Protein AF-A0A820EMA1-F1 (afdb_monomer_lite)

Foldseek 3Di:
DDDDDDDPDPPPDPCPVVVVLVVQLVVQLVVCVVLPDDNVVSNVVSVLCSVVVHGPVCLCVDDLVNCVVSPNPDPVSSVSSNVSNVVVVDDPPDPPPPPDPDPDDDD

pLDDT: mean 73.72, std 19.57, range [39.91, 93.69]

Secondary structure (DSSP, 8-state):
--PPPPPP------TTTHHHHHHHHHHHHHHHHHTT--HHHHHHHHHHHHHTT--GGGGGG--HHHHHHTT---HHHHHHHHHHHHHTT------------------

Radius of gyration: 24.58 Å; chains: 1; bounding box: 99×43×46 Å

Sequence (107 aa):
MNTPLPPPYNEFNNASAQNNTNSKWQAWYNKFLEINFNNNEAHQYATIFTNNEIELNMINQLNEGTLKLMGIDKAGHRIRILGLQNKNLQPTATSMVQAQPTTVNVS

Structure (mmCIF, N/CA/C/O backbone):
data_AF-A0A820EMA1-F1
#
_entry.id   AF-A0A820EMA1-F1
#
loop_
_atom_site.group_PDB
_atom_site.id
_atom_site.type_symbol
_atom_site.label_atom_id
_atom_site.label_alt_id
_atom_site.label_comp_id
_atom_site.label_asym_id
_atom_site.label_entity_id
_atom_site.label_seq_id
_atom_site.pdbx_PDB_ins_code
_atom_site.Cartn_x
_atom_site.Cartn_y
_atom_site.Cartn_z
_atom_site.occupancy
_atom_site.B_iso_or_equiv
_atom_site.auth_seq_id
_atom_site.auth_comp_id
_atom_site.auth_asym_id
_atom_site.auth_atom_id
_atom_site.pdbx_PDB_model_num
ATOM 1 N N . MET A 1 1 ? -53.658 26.094 -7.556 1.00 44.81 1 MET A N 1
ATOM 2 C CA . MET A 1 1 ? -52.806 25.734 -6.403 1.00 44.81 1 MET A CA 1
ATOM 3 C C . MET A 1 1 ? -51.380 25.612 -6.926 1.00 44.81 1 MET A C 1
ATOM 5 O O . MET A 1 1 ? -51.116 24.680 -7.667 1.00 44.81 1 MET A O 1
ATOM 9 N N . ASN A 1 2 ? -50.523 26.604 -6.664 1.00 43.75 2 ASN A N 1
ATOM 10 C CA . ASN A 1 2 ? -49.120 26.631 -7.098 1.00 43.75 2 ASN A CA 1
ATOM 11 C C . ASN A 1 2 ? -48.249 26.131 -5.943 1.00 43.75 2 ASN A C 1
ATOM 13 O O . ASN A 1 2 ? -48.086 26.849 -4.960 1.00 43.75 2 ASN A O 1
ATOM 17 N N . THR A 1 3 ? -47.705 24.921 -6.040 1.00 57.72 3 THR A N 1
ATOM 18 C CA . THR A 1 3 ? -46.610 24.501 -5.157 1.00 57.72 3 THR A CA 1
ATOM 19 C C . THR A 1 3 ? -45.293 24.975 -5.769 1.00 57.72 3 THR A C 1
ATOM 21 O O . THR A 1 3 ? -45.058 24.682 -6.944 1.00 57.72 3 THR A O 1
ATOM 24 N N . PRO A 1 4 ? -44.439 25.709 -5.037 1.00 55.16 4 PRO A N 1
ATOM 25 C CA . PRO A 1 4 ? -43.131 26.089 -5.552 1.00 55.16 4 PRO A CA 1
ATOM 26 C C . PRO A 1 4 ? -42.286 24.834 -5.812 1.00 55.16 4 PRO A C 1
ATOM 28 O O . PRO A 1 4 ? -42.265 23.908 -4.999 1.00 55.16 4 PRO A O 1
ATOM 31 N N . LEU A 1 5 ? -41.616 24.808 -6.966 1.00 58.59 5 LEU A N 1
ATOM 32 C CA . LEU A 1 5 ? -40.599 23.811 -7.302 1.00 58.59 5 LEU A CA 1
ATOM 33 C C . LEU A 1 5 ? -39.495 23.819 -6.229 1.00 58.59 5 LEU A C 1
ATOM 35 O O . LEU A 1 5 ? -39.103 24.905 -5.788 1.00 58.59 5 LEU A O 1
ATOM 39 N N . PRO A 1 6 ? -38.972 22.651 -5.812 1.00 59.66 6 PRO A N 1
ATOM 40 C CA . PRO A 1 6 ? -37.807 22.619 -4.942 1.00 59.66 6 PRO A CA 1
ATOM 41 C C . PRO A 1 6 ? -36.618 23.297 -5.647 1.00 59.66 6 PRO A C 1
ATOM 43 O O . PRO A 1 6 ? -36.489 23.183 -6.871 1.00 59.66 6 PRO A O 1
ATOM 46 N N . PRO A 1 7 ? -35.753 24.014 -4.906 1.00 55.56 7 PRO A N 1
ATOM 47 C CA . PRO A 1 7 ? -34.543 24.590 -5.478 1.00 55.56 7 PRO A CA 1
ATOM 48 C C . PRO A 1 7 ? -33.660 23.483 -6.084 1.00 55.56 7 PRO A C 1
ATOM 50 O O . PRO A 1 7 ? -33.711 22.342 -5.611 1.00 55.56 7 PRO A O 1
ATOM 53 N N . PRO A 1 8 ? -32.841 23.789 -7.111 1.00 55.91 8 PRO A N 1
ATOM 54 C CA . PRO A 1 8 ? -31.842 22.846 -7.595 1.00 55.91 8 PRO A CA 1
ATOM 55 C C . PRO A 1 8 ? -30.961 22.427 -6.415 1.00 55.91 8 PRO A C 1
ATOM 57 O O . PRO A 1 8 ? -30.514 23.268 -5.634 1.00 55.91 8 PRO A O 1
ATOM 60 N N . TYR A 1 9 ? -30.774 21.119 -6.249 1.00 45.03 9 TYR A N 1
ATOM 61 C CA . TYR A 1 9 ? -29.898 20.554 -5.230 1.00 45.03 9 TYR A CA 1
ATOM 62 C C . TYR A 1 9 ? -28.499 21.163 -5.392 1.00 45.03 9 TYR A C 1
ATOM 64 O O . TYR A 1 9 ? -27.768 20.825 -6.319 1.00 45.03 9 TYR A O 1
ATOM 72 N N . ASN A 1 10 ? -28.119 22.070 -4.494 1.00 50.62 10 ASN A N 1
ATOM 73 C CA . ASN A 1 10 ? -26.728 22.470 -4.346 1.00 50.62 10 ASN A CA 1
ATOM 74 C C . ASN A 1 10 ? -25.964 21.267 -3.771 1.00 50.62 10 ASN A C 1
ATOM 76 O O . ASN A 1 10 ? -26.095 20.962 -2.586 1.00 50.62 10 ASN A O 1
ATOM 80 N N . GLU A 1 11 ? -25.144 20.608 -4.592 1.00 50.47 11 GLU A N 1
ATOM 81 C CA . GLU A 1 11 ? -24.219 19.513 -4.231 1.00 50.47 11 GLU A CA 1
ATOM 82 C C . GLU A 1 11 ? -23.047 19.959 -3.325 1.00 50.47 11 GLU A C 1
ATOM 84 O O . GLU A 1 11 ? -21.934 19.448 -3.402 1.00 50.47 11 GLU A O 1
ATOM 89 N N . PHE A 1 12 ? -23.276 20.905 -2.418 1.00 47.16 12 PHE A N 1
ATOM 90 C CA . PHE A 1 12 ? -22.275 21.385 -1.469 1.00 47.16 12 PHE A CA 1
ATOM 91 C C . PHE A 1 12 ? -22.739 21.141 -0.039 1.00 47.16 12 PHE A C 1
ATOM 93 O O . PHE A 1 12 ? -22.977 22.093 0.695 1.00 47.16 12 PHE A O 1
ATOM 100 N N . ASN A 1 13 ? 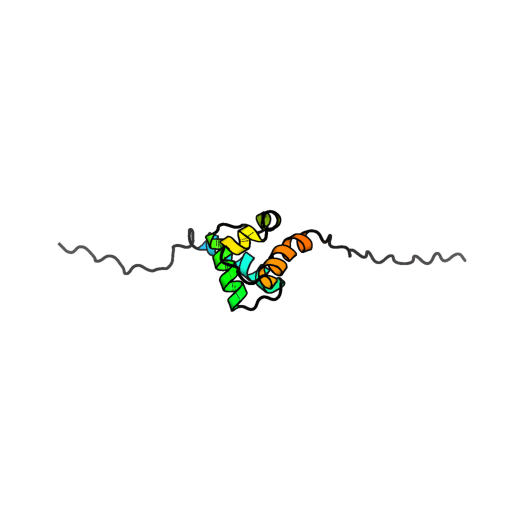-22.921 19.876 0.346 1.00 41.69 13 ASN A N 1
ATOM 101 C CA . ASN A 1 13 ? -22.698 19.413 1.722 1.00 41.69 13 ASN A CA 1
ATOM 102 C C . ASN A 1 13 ? -23.057 17.932 1.873 1.00 41.69 13 ASN A C 1
ATOM 104 O O . ASN A 1 13 ? -24.138 17.574 2.331 1.00 41.69 13 ASN A O 1
ATOM 108 N N . ASN A 1 14 ? -22.101 17.057 1.569 1.00 41.22 14 ASN A N 1
ATOM 109 C CA . ASN A 1 14 ? -22.024 15.763 2.245 1.00 41.22 14 ASN A CA 1
ATOM 110 C C . ASN A 1 14 ? -20.592 15.510 2.741 1.00 41.22 14 ASN A C 1
ATOM 112 O O . ASN A 1 14 ? -19.938 14.515 2.439 1.00 41.22 14 ASN A O 1
ATOM 116 N N . ALA A 1 15 ? -20.077 16.483 3.497 1.00 42.59 15 ALA A N 1
ATOM 117 C CA . ALA A 1 15 ? -18.716 16.499 4.020 1.00 42.59 15 ALA A CA 1
ATOM 118 C C . ALA A 1 15 ? -18.509 15.616 5.268 1.00 42.59 15 ALA A C 1
ATOM 120 O O . ALA A 1 15 ? -17.450 15.697 5.880 1.00 42.59 15 ALA A O 1
ATOM 121 N N . SER A 1 16 ? -19.465 14.779 5.679 1.00 41.62 16 SER A N 1
ATOM 122 C CA . SER A 1 16 ? -19.340 13.969 6.906 1.00 41.62 16 SER A CA 1
ATOM 123 C C . SER A 1 16 ? -19.164 12.466 6.663 1.00 41.62 16 SER A C 1
ATOM 125 O O . SER A 1 16 ? -18.617 11.790 7.529 1.00 41.62 16 SER A O 1
ATOM 127 N N . ALA A 1 17 ? -19.502 11.948 5.476 1.00 40.84 17 ALA A N 1
ATOM 128 C CA . ALA A 1 17 ? -19.160 10.578 5.062 1.00 40.84 17 ALA A CA 1
ATOM 129 C C . ALA A 1 17 ? -17.969 10.525 4.085 1.00 40.84 17 ALA A C 1
ATOM 131 O O . ALA A 1 17 ? -17.219 9.553 4.077 1.00 40.84 17 ALA A O 1
ATOM 132 N N . GLN A 1 18 ? -17.736 11.593 3.310 1.00 39.94 18 GLN A N 1
ATOM 133 C CA . GLN A 1 18 ? -16.615 11.675 2.363 1.00 39.94 18 GLN A CA 1
ATOM 134 C C . GLN A 1 18 ? -15.296 12.166 2.983 1.00 39.94 18 GLN A C 1
ATOM 136 O O . GLN A 1 18 ? -14.264 12.087 2.328 1.00 39.94 18 GLN A O 1
ATOM 141 N N . ASN A 1 19 ? -15.282 12.649 4.231 1.00 41.78 19 ASN A N 1
ATOM 142 C CA . ASN A 1 19 ? -14.049 13.143 4.869 1.00 41.78 19 ASN A CA 1
ATOM 143 C C . ASN A 1 19 ? -13.201 12.046 5.536 1.00 41.78 19 ASN A C 1
ATOM 145 O O . ASN A 1 19 ? -12.007 12.240 5.748 1.00 41.78 19 ASN A O 1
ATOM 149 N N . ASN A 1 20 ? -13.790 10.891 5.860 1.00 48.06 20 ASN A N 1
ATOM 150 C CA . ASN A 1 20 ? -13.085 9.829 6.590 1.00 48.06 20 ASN A CA 1
ATOM 151 C C . ASN A 1 20 ? -12.342 8.858 5.657 1.00 48.06 20 ASN A C 1
ATOM 153 O O . ASN A 1 20 ? -11.266 8.366 5.980 1.00 48.06 20 ASN A O 1
ATOM 157 N N . THR A 1 21 ? -12.883 8.616 4.463 1.00 52.38 21 THR A N 1
ATOM 158 C CA . THR A 1 21 ? -12.203 7.858 3.404 1.00 52.38 21 THR A CA 1
ATOM 159 C C . THR A 1 21 ? -11.103 8.678 2.741 1.00 52.38 21 THR A C 1
ATOM 161 O O . THR A 1 21 ? -10.046 8.131 2.444 1.00 52.38 21 THR A O 1
ATOM 164 N N . ASN A 1 22 ? -11.301 9.991 2.575 1.00 62.56 22 ASN A N 1
ATOM 165 C CA . ASN A 1 22 ? -10.307 10.868 1.950 1.00 62.56 22 ASN A CA 1
ATOM 166 C C . ASN A 1 22 ? -9.037 10.994 2.811 1.00 62.56 22 ASN A C 1
ATOM 168 O O . ASN A 1 22 ? -7.925 10.885 2.303 1.00 62.56 22 ASN A O 1
ATOM 172 N N . SER A 1 23 ? -9.188 11.106 4.136 1.00 78.62 23 SER A N 1
ATOM 173 C CA . SER A 1 23 ? -8.051 11.196 5.061 1.00 78.62 23 SER A CA 1
ATOM 174 C C . SER A 1 23 ? -7.239 9.895 5.150 1.00 78.62 23 SER A C 1
ATOM 176 O O . SER A 1 23 ? -6.008 9.944 5.083 1.00 78.62 23 SER A O 1
ATOM 178 N N . LYS A 1 24 ? -7.893 8.723 5.231 1.00 83.06 24 LYS A N 1
ATOM 179 C CA . LYS A 1 24 ? -7.210 7.412 5.241 1.00 83.06 24 LYS A CA 1
ATOM 180 C C . LYS A 1 24 ? -6.522 7.113 3.910 1.00 83.06 24 LYS A C 1
ATOM 182 O O . LYS A 1 24 ? -5.360 6.701 3.898 1.00 83.06 24 LYS A O 1
ATOM 187 N N . TRP A 1 25 ? -7.215 7.370 2.803 1.00 90.81 25 TRP A N 1
ATOM 188 C CA . TRP A 1 25 ? -6.664 7.192 1.464 1.00 90.81 25 TRP A CA 1
ATOM 189 C C . TRP A 1 25 ? -5.422 8.057 1.257 1.00 90.81 25 TRP A C 1
ATOM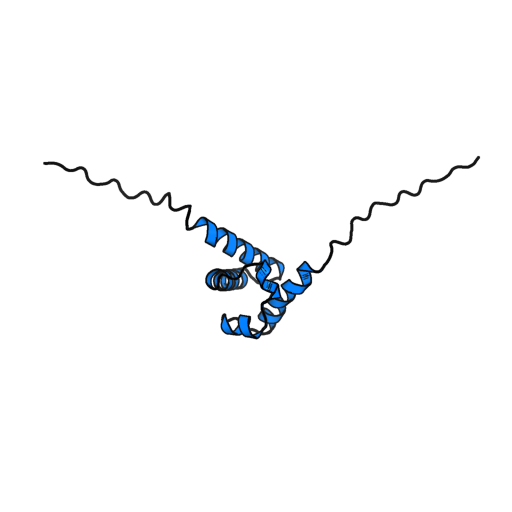 191 O O . TRP A 1 25 ? -4.380 7.556 0.836 1.00 90.81 25 TRP A O 1
ATOM 201 N N . GLN A 1 26 ? -5.490 9.335 1.633 1.00 90.56 26 GLN A N 1
ATOM 202 C CA . GLN A 1 26 ? -4.378 10.262 1.455 1.00 90.56 26 GLN A CA 1
ATOM 203 C C . GLN A 1 26 ? -3.174 9.913 2.342 1.00 90.56 26 GLN A C 1
ATOM 205 O O . GLN A 1 26 ? -2.029 10.055 1.909 1.00 90.56 26 GLN A O 1
ATOM 210 N N . ALA A 1 27 ? -3.402 9.388 3.550 1.00 89.56 27 ALA A N 1
ATOM 211 C CA . ALA A 1 27 ? -2.330 8.884 4.404 1.00 89.56 27 ALA A CA 1
ATOM 212 C C . ALA A 1 27 ? -1.591 7.700 3.753 1.00 89.56 27 ALA A C 1
ATOM 214 O O . ALA A 1 27 ? -0.359 7.696 3.702 1.00 89.56 27 ALA A O 1
ATOM 215 N N . TRP A 1 28 ? -2.326 6.733 3.194 1.00 92.06 28 TRP A N 1
ATOM 216 C CA . TRP A 1 28 ? -1.735 5.617 2.453 1.00 92.06 28 TRP A CA 1
ATOM 217 C C . TRP A 1 28 ? -1.013 6.063 1.189 1.00 92.06 28 TRP A C 1
ATOM 219 O O . TRP A 1 28 ? 0.110 5.627 0.943 1.00 92.06 28 TRP A O 1
ATOM 229 N N . TYR A 1 29 ? -1.619 6.963 0.418 1.00 92.44 29 TYR A N 1
ATOM 230 C CA . TYR A 1 29 ? -1.017 7.532 -0.781 1.00 92.44 29 TYR A CA 1
ATOM 231 C C . TYR A 1 29 ? 0.359 8.134 -0.477 1.00 92.44 29 TYR A C 1
ATOM 233 O O . TYR A 1 29 ? 1.356 7.752 -1.092 1.00 92.44 29 TYR A O 1
ATOM 241 N N . ASN A 1 30 ? 0.438 8.982 0.553 1.00 91.31 30 ASN A N 1
ATOM 242 C CA . ASN A 1 30 ? 1.695 9.578 0.998 1.00 91.31 30 ASN A CA 1
ATOM 243 C C . ASN A 1 30 ? 2.706 8.512 1.452 1.00 91.31 30 ASN A C 1
ATOM 245 O O . ASN A 1 30 ? 3.880 8.597 1.098 1.00 91.31 30 ASN A O 1
ATOM 249 N N . LYS A 1 31 ? 2.266 7.464 2.164 1.00 89.94 31 LYS A N 1
ATOM 250 C CA . LYS A 1 31 ? 3.150 6.354 2.562 1.00 89.94 31 LYS A CA 1
ATOM 251 C C . LYS A 1 31 ? 3.701 5.557 1.390 1.00 89.94 31 LYS A C 1
ATOM 253 O O . LYS A 1 31 ? 4.867 5.172 1.428 1.00 89.94 31 LYS A O 1
ATOM 258 N N . PHE A 1 32 ? 2.916 5.332 0.342 1.00 91.88 32 PHE A N 1
ATOM 259 C CA . PHE A 1 32 ? 3.416 4.663 -0.856 1.00 91.88 32 PHE A CA 1
ATOM 260 C C . PHE A 1 32 ? 4.414 5.543 -1.625 1.00 91.88 32 PHE A C 1
ATOM 262 O O . PHE A 1 32 ? 5.419 5.027 -2.121 1.00 91.88 32 PHE A O 1
ATOM 269 N N . LEU A 1 33 ? 4.216 6.864 -1.644 1.00 90.62 33 LEU A N 1
ATOM 270 C CA . LEU A 1 33 ? 5.205 7.797 -2.191 1.00 90.62 33 LEU A CA 1
ATOM 271 C C . LEU A 1 33 ? 6.521 7.802 -1.387 1.00 90.62 33 LEU A C 1
ATOM 273 O O . LEU A 1 33 ? 7.592 7.781 -1.992 1.00 90.62 33 LEU A O 1
ATOM 277 N N . GLU A 1 34 ? 6.476 7.736 -0.048 1.00 89.00 34 GLU A N 1
ATOM 278 C CA . GLU A 1 34 ? 7.674 7.667 0.819 1.00 89.00 34 GLU A CA 1
ATOM 279 C C . GLU A 1 34 ? 8.583 6.455 0.524 1.00 89.00 34 GLU A C 1
ATOM 281 O O . GLU A 1 34 ? 9.783 6.475 0.815 1.00 89.00 34 GLU A O 1
ATOM 286 N N . ILE A 1 35 ? 8.030 5.383 -0.050 1.00 87.81 35 ILE A N 1
ATOM 287 C CA . ILE A 1 35 ? 8.781 4.184 -0.451 1.00 87.81 35 ILE A CA 1
ATOM 288 C C . ILE A 1 35 ? 9.049 4.119 -1.956 1.00 87.81 35 ILE A C 1
ATOM 290 O O . ILE A 1 35 ? 9.400 3.058 -2.469 1.00 87.81 35 ILE A O 1
ATOM 294 N N . ASN A 1 36 ? 8.985 5.254 -2.653 1.00 89.19 36 ASN A N 1
ATOM 295 C CA . ASN A 1 36 ? 9.309 5.388 -4.074 1.00 89.19 36 ASN A CA 1
ATOM 296 C C . ASN A 1 36 ? 8.397 4.569 -5.003 1.00 89.19 36 ASN A C 1
ATOM 298 O O . ASN A 1 36 ? 8.872 4.007 -5.995 1.00 89.19 36 ASN A O 1
ATOM 302 N N . PHE A 1 37 ? 7.103 4.474 -4.694 1.00 90.31 37 PHE A N 1
ATOM 303 C CA . PHE A 1 37 ? 6.119 4.170 -5.732 1.00 90.31 37 PHE A CA 1
ATOM 304 C C . PHE A 1 37 ? 5.841 5.419 -6.566 1.00 90.31 37 PHE A C 1
ATOM 306 O O . PHE A 1 37 ? 5.902 6.543 -6.068 1.00 90.31 37 PHE A O 1
ATOM 313 N N . ASN A 1 38 ? 5.537 5.230 -7.849 1.00 92.75 38 AS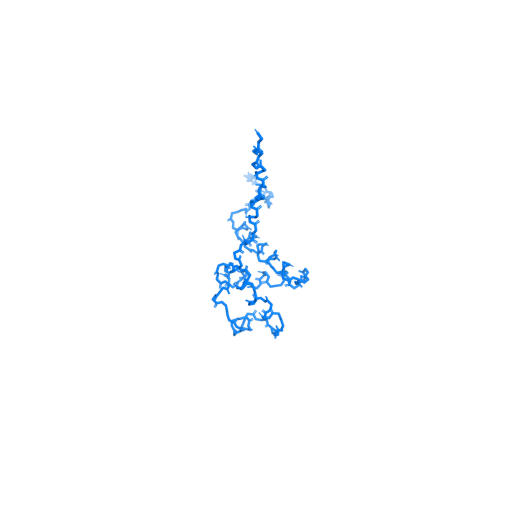N A N 1
ATOM 314 C CA . ASN A 1 38 ? 5.086 6.342 -8.681 1.00 92.75 38 ASN A CA 1
ATOM 315 C C . ASN A 1 38 ? 3.646 6.753 -8.310 1.00 92.75 38 ASN A C 1
ATOM 317 O O . ASN A 1 38 ? 2.937 6.007 -7.636 1.00 92.75 38 ASN A O 1
ATOM 321 N N . ASN A 1 39 ? 3.193 7.923 -8.775 1.00 90.69 39 ASN A N 1
ATOM 322 C CA . ASN A 1 39 ? 1.855 8.437 -8.445 1.00 90.69 39 ASN A CA 1
ATOM 323 C C . ASN A 1 39 ? 0.728 7.453 -8.816 1.00 90.69 39 ASN A C 1
ATOM 325 O O . ASN A 1 39 ? -0.217 7.292 -8.049 1.00 90.69 39 ASN A O 1
ATOM 329 N N . ASN A 1 40 ? 0.840 6.745 -9.946 1.00 91.81 40 ASN A N 1
ATOM 330 C CA . ASN A 1 40 ? -0.180 5.784 -10.378 1.00 91.81 40 ASN A CA 1
ATOM 331 C C . ASN A 1 40 ? -0.226 4.537 -9.484 1.00 91.81 40 ASN A C 1
ATOM 333 O O . ASN A 1 40 ? -1.305 4.031 -9.189 1.00 91.81 40 ASN A O 1
ATOM 337 N N . GLU A 1 41 ? 0.927 4.020 -9.066 1.00 91.19 41 GLU A N 1
ATOM 338 C CA . GLU A 1 41 ? 1.044 2.868 -8.170 1.00 91.19 41 GLU A CA 1
ATOM 339 C C . GLU A 1 41 ? 0.611 3.236 -6.752 1.00 91.19 41 GLU A C 1
ATOM 341 O O . GLU A 1 41 ? -0.177 2.515 -6.147 1.00 91.19 41 GLU A O 1
ATOM 346 N N . ALA A 1 42 ? 1.054 4.390 -6.249 1.00 92.00 42 ALA A N 1
ATOM 347 C CA . ALA A 1 42 ? 0.653 4.905 -4.946 1.00 92.00 42 ALA A CA 1
ATOM 348 C C . ALA A 1 42 ? -0.862 5.123 -4.869 1.00 92.00 42 ALA A C 1
ATOM 350 O O . ALA A 1 42 ? -1.482 4.727 -3.885 1.00 92.00 42 ALA A O 1
ATOM 351 N N . HIS A 1 43 ? -1.471 5.681 -5.921 1.00 92.50 43 HIS A N 1
ATOM 352 C CA . HIS A 1 43 ? -2.921 5.845 -6.011 1.00 92.50 43 HIS A CA 1
ATOM 353 C C . HIS A 1 43 ? -3.639 4.491 -5.978 1.00 92.50 43 HIS A C 1
ATOM 355 O O . HIS A 1 43 ? -4.554 4.296 -5.181 1.00 92.50 43 HIS A O 1
ATOM 361 N N . GLN A 1 44 ? -3.208 3.536 -6.809 1.00 93.69 44 GLN A N 1
ATOM 362 C CA . GLN A 1 44 ? -3.814 2.203 -6.866 1.00 93.69 44 GLN A CA 1
ATOM 363 C C . GLN A 1 44 ? -3.724 1.474 -5.522 1.00 93.69 44 GLN A C 1
ATOM 365 O O . GLN A 1 44 ? -4.730 0.956 -5.038 1.00 93.69 44 GLN A O 1
ATOM 370 N N . TYR A 1 45 ? -2.551 1.464 -4.886 1.00 92.94 45 TYR A N 1
ATOM 371 C CA . TYR A 1 45 ? -2.375 0.787 -3.603 1.00 92.94 45 TYR A CA 1
ATOM 372 C C . TYR A 1 45 ? -3.108 1.493 -2.466 1.00 92.94 45 TYR A C 1
ATOM 374 O O . TYR A 1 45 ? -3.722 0.813 -1.649 1.00 92.94 45 TYR A O 1
ATOM 382 N N . ALA A 1 46 ? -3.146 2.826 -2.439 1.00 91.94 46 ALA A N 1
ATOM 383 C CA . ALA A 1 46 ? -3.944 3.564 -1.460 1.00 91.94 46 ALA A CA 1
ATOM 384 C C . ALA A 1 46 ? -5.432 3.214 -1.552 1.00 91.94 46 ALA A C 1
ATOM 386 O O . ALA A 1 46 ? -6.079 2.977 -0.528 1.00 91.94 46 ALA A O 1
ATOM 387 N N . THR A 1 47 ? -5.959 3.101 -2.772 1.00 91.81 47 THR A N 1
ATOM 388 C CA . THR A 1 47 ? -7.340 2.672 -3.010 1.00 91.81 47 THR A CA 1
ATOM 389 C C . THR A 1 47 ? -7.575 1.243 -2.532 1.00 91.81 47 THR A C 1
ATOM 391 O O . THR A 1 47 ? -8.536 1.000 -1.808 1.00 91.81 47 THR A O 1
ATOM 394 N N . ILE A 1 48 ? -6.681 0.302 -2.857 1.00 92.19 48 ILE A N 1
ATOM 395 C CA . ILE A 1 48 ? -6.799 -1.093 -2.408 1.00 92.19 48 ILE A CA 1
ATOM 396 C C . ILE A 1 48 ? -6.796 -1.173 -0.876 1.00 92.19 48 ILE A C 1
ATOM 398 O O . ILE A 1 48 ? -7.667 -1.818 -0.298 1.00 92.19 48 ILE A O 1
ATOM 402 N N . PHE A 1 49 ? -5.855 -0.509 -0.208 1.00 92.25 49 PHE A N 1
ATOM 403 C CA . PHE A 1 49 ? -5.738 -0.554 1.251 1.00 92.25 49 PHE A CA 1
ATOM 404 C C . PHE A 1 49 ? -6.930 0.098 1.950 1.00 92.25 49 PHE A C 1
ATOM 406 O O . PHE A 1 49 ? -7.434 -0.450 2.925 1.00 92.25 49 PHE A O 1
ATOM 413 N N . THR A 1 50 ? -7.425 1.219 1.422 1.00 90.25 50 THR A N 1
ATOM 414 C CA . THR A 1 50 ? -8.605 1.901 1.973 1.00 90.25 50 THR A CA 1
ATOM 415 C C . THR A 1 50 ? -9.871 1.066 1.784 1.00 90.25 50 THR A C 1
ATOM 417 O O . THR A 1 50 ? -10.658 0.944 2.716 1.00 90.25 50 THR A O 1
ATOM 420 N N . ASN A 1 51 ? -10.045 0.433 0.618 1.00 89.12 51 ASN A N 1
ATOM 421 C CA . ASN A 1 51 ? -11.200 -0.427 0.337 1.00 89.12 51 ASN A CA 1
ATOM 422 C C . ASN A 1 51 ? -11.197 -1.726 1.154 1.00 89.12 51 ASN A C 1
ATOM 424 O O . ASN A 1 51 ? -12.260 -2.274 1.415 1.00 89.12 51 ASN A O 1
ATOM 428 N N . ASN A 1 52 ? -10.018 -2.217 1.546 1.00 88.75 52 ASN A N 1
ATOM 429 C CA . ASN A 1 52 ? -9.873 -3.364 2.449 1.00 88.75 52 ASN A CA 1
ATOM 430 C C . ASN A 1 52 ? -9.838 -2.945 3.931 1.00 88.75 52 ASN A C 1
ATOM 432 O O . ASN A 1 52 ? -9.498 -3.764 4.781 1.00 88.75 52 ASN A O 1
ATOM 436 N N . GLU A 1 53 ? -10.137 -1.676 4.236 1.00 89.56 53 GLU A N 1
ATOM 437 C CA . GLU A 1 53 ? -10.155 -1.110 5.592 1.00 89.56 53 GLU A CA 1
ATOM 438 C C . GLU A 1 53 ? -8.849 -1.324 6.376 1.00 89.56 53 GLU A C 1
ATOM 440 O O . GLU A 1 53 ? -8.836 -1.398 7.603 1.00 89.56 53 GLU A O 1
ATOM 445 N N . ILE A 1 54 ? -7.719 -1.392 5.668 1.00 89.06 54 ILE A N 1
ATOM 446 C CA . ILE A 1 54 ? -6.413 -1.580 6.289 1.00 89.06 54 ILE A CA 1
ATOM 447 C C . ILE A 1 54 ? -5.941 -0.244 6.841 1.00 89.06 54 ILE A C 1
ATOM 449 O O . ILE A 1 54 ? -5.805 0.747 6.121 1.00 89.06 54 ILE A O 1
ATOM 453 N N . GLU A 1 55 ? -5.633 -0.227 8.129 1.00 87.56 55 GLU A N 1
ATOM 454 C CA . GLU A 1 55 ? -5.105 0.946 8.810 1.00 87.56 55 GLU A CA 1
ATOM 455 C C . GLU A 1 55 ? -3.571 0.917 8.878 1.00 87.56 55 GLU A C 1
ATOM 457 O O . GLU A 1 55 ? -2.938 -0.140 8.832 1.00 87.56 55 GLU A O 1
ATOM 462 N N . LEU A 1 56 ? -2.938 2.090 8.986 1.00 85.19 56 LEU A N 1
ATOM 463 C CA . LEU A 1 56 ? -1.471 2.203 8.997 1.00 85.19 56 LEU A CA 1
ATOM 464 C C . LEU A 1 56 ? -0.812 1.406 10.135 1.00 85.19 56 LEU A C 1
ATOM 466 O O . LEU A 1 56 ? 0.282 0.875 9.966 1.00 85.19 56 LEU A O 1
ATOM 470 N N . ASN A 1 57 ? -1.476 1.292 11.285 1.00 85.19 57 ASN A N 1
ATOM 471 C CA . ASN A 1 57 ? -1.042 0.478 12.427 1.00 85.19 57 ASN A CA 1
ATOM 472 C C . ASN A 1 57 ? -1.153 -1.039 12.167 1.00 85.19 57 ASN A C 1
ATOM 474 O O . ASN A 1 57 ? -0.431 -1.818 12.788 1.00 85.19 57 ASN A O 1
ATOM 478 N N . MET A 1 58 ? -2.013 -1.471 11.240 1.00 86.50 58 MET A N 1
ATOM 479 C CA . MET A 1 58 ? -2.176 -2.877 10.858 1.00 86.50 58 MET A CA 1
ATOM 480 C C . MET A 1 58 ? -1.082 -3.353 9.906 1.00 86.50 58 MET A C 1
ATOM 482 O O . MET A 1 58 ? -0.997 -4.547 9.625 1.00 86.50 58 MET A O 1
ATOM 486 N N . ILE A 1 59 ? -0.210 -2.458 9.432 1.00 85.69 59 ILE A N 1
ATOM 487 C CA . ILE A 1 59 ? 0.828 -2.808 8.465 1.00 85.69 59 ILE A CA 1
ATOM 488 C C . ILE A 1 59 ? 1.730 -3.941 8.953 1.00 85.69 59 ILE A C 1
ATOM 490 O O . ILE A 1 59 ? 2.107 -4.784 8.150 1.00 85.69 59 ILE A O 1
ATOM 494 N N . ASN A 1 60 ? 2.000 -4.009 10.262 1.00 84.88 60 ASN A N 1
ATOM 495 C CA . ASN A 1 60 ? 2.812 -5.047 10.911 1.00 84.88 60 ASN A CA 1
ATOM 496 C C . ASN A 1 60 ? 2.136 -6.424 10.950 1.00 84.88 60 ASN A C 1
ATOM 498 O O . ASN A 1 60 ? 2.795 -7.423 11.211 1.00 84.88 60 ASN A O 1
ATOM 502 N N . GLN A 1 61 ? 0.828 -6.480 10.705 1.00 87.06 61 GLN A N 1
ATOM 503 C CA . GLN A 1 61 ? 0.051 -7.719 10.653 1.00 87.06 61 GLN A CA 1
ATOM 504 C C . GLN A 1 61 ? -0.079 -8.246 9.217 1.00 87.06 61 GLN A C 1
ATOM 506 O O . GLN A 1 61 ? -0.557 -9.360 9.002 1.00 87.06 61 GLN A O 1
ATOM 511 N N . LEU A 1 62 ? 0.346 -7.460 8.222 1.00 88.50 62 LEU A N 1
ATOM 512 C CA . LEU A 1 62 ? 0.319 -7.875 6.827 1.00 88.50 62 LEU A CA 1
ATOM 513 C C . LEU A 1 62 ? 1.443 -8.865 6.545 1.00 88.50 62 LEU A C 1
ATOM 515 O O . LEU A 1 62 ? 2.578 -8.709 6.995 1.00 88.50 62 LEU A O 1
ATOM 519 N N . ASN A 1 63 ? 1.125 -9.866 5.735 1.00 90.88 63 ASN A N 1
ATOM 520 C CA . ASN A 1 63 ? 2.089 -10.813 5.204 1.00 90.88 63 ASN A CA 1
ATOM 521 C C . ASN A 1 63 ? 2.005 -10.841 3.674 1.00 90.88 63 ASN A C 1
ATOM 523 O O . ASN A 1 63 ? 1.115 -10.249 3.057 1.00 90.88 63 ASN A O 1
ATOM 527 N N . GLU A 1 64 ? 2.951 -11.539 3.050 1.00 88.75 64 GLU A N 1
ATOM 528 C CA . GLU A 1 64 ? 3.012 -11.630 1.594 1.00 88.75 64 GLU A CA 1
ATOM 529 C C . GLU A 1 64 ? 1.729 -12.228 0.983 1.00 88.75 64 GLU A C 1
ATOM 531 O O . GLU A 1 64 ? 1.281 -11.782 -0.075 1.00 88.75 64 GLU A O 1
ATOM 536 N N . GLY A 1 65 ? 1.113 -13.195 1.670 1.00 91.50 65 GLY A N 1
ATOM 537 C CA . GLY A 1 65 ? -0.127 -13.841 1.242 1.00 91.50 65 GLY A CA 1
ATOM 538 C C . GLY A 1 65 ? -1.309 -12.874 1.194 1.00 91.50 65 GLY A C 1
ATOM 539 O O . GLY A 1 65 ? -2.001 -12.816 0.181 1.00 91.50 65 GLY A O 1
ATOM 540 N N . THR A 1 66 ? -1.499 -12.062 2.234 1.00 91.00 66 THR A N 1
ATOM 541 C CA . THR A 1 66 ? -2.564 -11.051 2.299 1.00 91.00 66 THR A CA 1
ATOM 542 C C . THR A 1 66 ? -2.420 -10.029 1.175 1.00 91.00 66 THR A C 1
ATOM 544 O O . THR A 1 66 ? -3.383 -9.760 0.463 1.00 91.00 66 THR A O 1
ATOM 547 N N . LEU A 1 67 ? -1.205 -9.525 0.932 1.00 92.06 67 LEU A N 1
ATOM 548 C CA . LEU A 1 67 ? -0.953 -8.577 -0.161 1.00 92.06 67 LEU A CA 1
ATOM 549 C C . LEU A 1 67 ? -1.247 -9.192 -1.536 1.00 92.06 67 LEU A C 1
ATOM 551 O O . LEU A 1 67 ? -1.748 -8.509 -2.427 1.00 92.06 67 LEU A O 1
ATOM 555 N N . LYS A 1 68 ? -0.965 -10.487 -1.709 1.00 93.00 68 LYS A N 1
ATOM 556 C CA . LYS A 1 68 ? -1.302 -11.208 -2.938 1.00 93.00 68 LYS A CA 1
ATOM 557 C C . LYS A 1 68 ? -2.817 -11.344 -3.115 1.00 93.00 68 LYS A C 1
ATOM 559 O O . LYS A 1 68 ? -3.311 -11.092 -4.207 1.00 93.00 68 LYS A O 1
ATOM 564 N N . LEU A 1 69 ? -3.554 -11.674 -2.052 1.00 91.38 69 LEU A N 1
ATOM 565 C CA . LEU A 1 69 ? -5.022 -11.755 -2.082 1.00 91.38 69 LEU A CA 1
ATOM 566 C C . LEU A 1 69 ? -5.685 -10.403 -2.384 1.00 91.38 69 LEU A C 1
ATOM 568 O O . LEU A 1 69 ? -6.732 -10.365 -3.018 1.00 91.38 69 LEU A O 1
ATOM 572 N N . MET A 1 70 ? -5.048 -9.299 -1.995 1.00 89.69 70 MET A N 1
ATOM 573 C CA . MET A 1 70 ? -5.496 -7.939 -2.311 1.00 89.69 70 MET A CA 1
ATOM 574 C C . MET A 1 70 ? -5.196 -7.493 -3.756 1.00 89.69 70 MET A C 1
ATOM 576 O O . MET A 1 70 ? -5.537 -6.370 -4.122 1.00 89.69 70 MET A O 1
ATOM 580 N N . GLY A 1 71 ? -4.538 -8.326 -4.573 1.00 89.69 71 GLY A N 1
ATOM 581 C CA . GLY A 1 71 ? -4.206 -8.009 -5.969 1.00 89.69 71 GLY A CA 1
ATOM 582 C C . GLY A 1 71 ? -2.820 -7.388 -6.186 1.00 89.69 71 GLY A C 1
ATOM 583 O O . GLY A 1 71 ? -2.575 -6.753 -7.211 1.00 89.69 71 GLY A O 1
ATOM 584 N N . ILE A 1 72 ? -1.886 -7.536 -5.238 1.00 91.25 72 ILE A N 1
ATOM 585 C CA . ILE A 1 72 ? -0.498 -7.067 -5.390 1.00 91.25 72 ILE A CA 1
ATOM 586 C C . ILE A 1 72 ? 0.387 -8.220 -5.882 1.00 91.25 72 ILE A C 1
ATOM 588 O O . ILE A 1 72 ? 1.154 -8.838 -5.136 1.00 91.25 72 ILE A O 1
ATOM 592 N N . ASP A 1 73 ? 0.303 -8.512 -7.179 1.00 89.31 73 ASP A N 1
ATOM 593 C CA . ASP A 1 73 ? 0.990 -9.656 -7.797 1.00 89.31 73 ASP A CA 1
ATOM 594 C C . ASP A 1 73 ? 2.508 -9.490 -7.936 1.00 89.31 73 ASP A C 1
ATOM 596 O O . ASP A 1 73 ? 3.259 -10.472 -7.927 1.00 89.31 73 ASP A O 1
ATOM 600 N N . LYS A 1 74 ? 3.001 -8.251 -7.999 1.00 90.69 74 LYS A N 1
ATOM 601 C CA . LYS A 1 74 ? 4.436 -7.969 -8.128 1.00 90.69 74 LYS A CA 1
ATOM 602 C C . LYS A 1 74 ? 5.166 -8.232 -6.806 1.00 90.69 74 LYS A C 1
ATOM 604 O O . LYS A 1 74 ? 5.026 -7.472 -5.849 1.00 90.69 74 LYS A O 1
ATOM 609 N N . ALA A 1 75 ? 6.019 -9.260 -6.774 1.00 89.25 75 ALA A N 1
ATOM 610 C CA . ALA A 1 75 ? 6.792 -9.638 -5.583 1.00 89.25 75 ALA A CA 1
ATOM 611 C C . ALA A 1 75 ? 7.648 -8.487 -5.026 1.00 89.25 75 ALA A C 1
ATOM 613 O O . ALA A 1 75 ? 7.623 -8.223 -3.827 1.00 89.25 75 ALA A O 1
ATOM 614 N N . GLY A 1 76 ? 8.324 -7.732 -5.900 1.00 90.31 76 GLY A N 1
ATOM 615 C CA . GLY A 1 76 ? 9.113 -6.567 -5.486 1.00 90.31 76 GLY A CA 1
ATOM 616 C C . GLY A 1 76 ? 8.279 -5.481 -4.798 1.00 90.31 76 GLY A C 1
ATOM 617 O O . GLY A 1 76 ? 8.764 -4.820 -3.883 1.00 90.31 76 GLY A O 1
ATOM 618 N N . HIS A 1 77 ? 7.009 -5.330 -5.182 1.00 92.31 77 HIS A N 1
ATOM 619 C CA . HIS A 1 77 ? 6.110 -4.369 -4.547 1.00 92.31 77 HIS A CA 1
ATOM 620 C C . HIS A 1 77 ? 5.678 -4.869 -3.173 1.00 92.31 77 HIS A C 1
ATOM 622 O O . HIS A 1 77 ? 5.731 -4.105 -2.215 1.00 92.31 77 HIS A O 1
ATOM 628 N N . ARG A 1 78 ? 5.343 -6.161 -3.048 1.00 91.81 78 ARG A N 1
ATOM 629 C CA . ARG A 1 78 ? 5.021 -6.772 -1.751 1.00 91.81 78 ARG A CA 1
ATOM 630 C C . ARG A 1 78 ? 6.168 -6.614 -0.757 1.00 91.81 78 ARG A C 1
ATOM 632 O O . ARG A 1 78 ? 5.946 -6.107 0.334 1.00 91.81 78 ARG A O 1
ATOM 639 N N . ILE A 1 79 ? 7.394 -6.953 -1.159 1.00 89.94 79 ILE A N 1
ATOM 640 C CA . ILE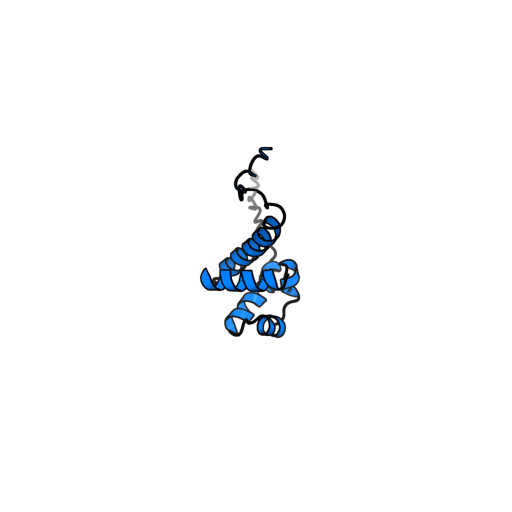 A 1 79 ? 8.597 -6.804 -0.321 1.00 89.94 79 ILE A CA 1
ATOM 641 C C . ILE A 1 79 ? 8.764 -5.353 0.142 1.00 89.94 79 ILE A C 1
ATOM 643 O O . ILE A 1 79 ? 9.043 -5.093 1.310 1.00 89.94 79 ILE A O 1
ATOM 647 N N . ARG A 1 80 ? 8.561 -4.390 -0.759 1.00 89.56 80 ARG A N 1
ATOM 648 C CA . ARG A 1 80 ? 8.713 -2.964 -0.457 1.00 89.56 80 ARG A CA 1
ATOM 649 C C . ARG A 1 80 ? 7.645 -2.446 0.511 1.00 89.56 80 ARG A C 1
ATOM 651 O O . ARG A 1 80 ? 7.978 -1.686 1.414 1.00 89.56 80 ARG A O 1
ATOM 658 N N . ILE A 1 81 ? 6.400 -2.895 0.359 1.00 89.50 81 ILE A N 1
ATOM 659 C CA . ILE A 1 81 ? 5.290 -2.579 1.269 1.00 89.50 81 ILE A CA 1
ATOM 660 C C . ILE A 1 81 ? 5.530 -3.202 2.648 1.00 89.50 81 ILE A C 1
ATOM 662 O O . ILE A 1 81 ? 5.425 -2.505 3.651 1.00 89.50 81 ILE A O 1
ATOM 666 N N . LEU A 1 82 ? 5.929 -4.476 2.716 1.00 88.31 82 LEU A N 1
ATOM 667 C CA . LEU A 1 82 ? 6.303 -5.133 3.977 1.00 88.31 82 LEU A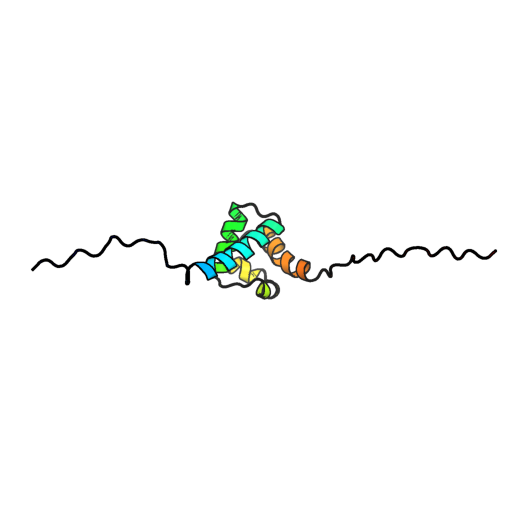 CA 1
ATOM 668 C C . LEU A 1 82 ? 7.529 -4.464 4.626 1.00 88.31 82 LEU A C 1
ATOM 670 O O . LEU A 1 82 ? 7.648 -4.419 5.847 1.00 88.31 82 LEU A O 1
ATOM 674 N N . GLY A 1 83 ? 8.407 -3.849 3.831 1.00 85.19 83 GLY A N 1
ATOM 675 C CA . GLY A 1 83 ? 9.522 -3.033 4.313 1.00 85.19 83 GLY A CA 1
ATOM 676 C C . GLY A 1 83 ? 9.108 -1.824 5.166 1.00 85.19 83 GLY A C 1
ATOM 677 O O . GLY A 1 83 ? 9.910 -1.370 5.985 1.00 85.19 83 GLY A O 1
ATOM 678 N N . LEU A 1 84 ? 7.867 -1.329 5.049 1.00 80.00 84 LEU A N 1
ATOM 679 C CA . LEU A 1 84 ? 7.344 -0.260 5.914 1.00 80.00 84 LEU A CA 1
ATOM 680 C C . LEU A 1 84 ? 7.244 -0.689 7.387 1.00 80.00 84 LEU A C 1
ATOM 682 O O . LEU A 1 84 ? 7.400 0.156 8.269 1.00 80.00 84 LEU A O 1
ATOM 686 N N . GLN A 1 85 ? 7.058 -1.985 7.660 1.00 71.00 85 GLN A N 1
ATOM 687 C CA . GLN A 1 85 ? 7.019 -2.532 9.023 1.00 71.00 85 GLN A CA 1
ATOM 688 C C . GLN A 1 85 ? 8.333 -2.266 9.775 1.00 71.00 85 GLN A C 1
ATOM 690 O O . GLN A 1 85 ? 8.339 -1.949 10.961 1.00 71.00 85 GLN A O 1
ATOM 695 N N . ASN A 1 86 ? 9.461 -2.318 9.061 1.00 58.22 86 ASN A N 1
ATOM 696 C CA . ASN A 1 86 ? 10.793 -2.169 9.645 1.00 58.22 86 ASN A CA 1
ATOM 697 C C . ASN A 1 86 ? 11.224 -0.704 9.819 1.00 58.22 86 ASN A C 1
ATOM 699 O O . ASN A 1 86 ? 12.098 -0.418 10.634 1.00 58.22 86 ASN A O 1
ATOM 703 N N . LYS A 1 87 ? 10.614 0.245 9.092 1.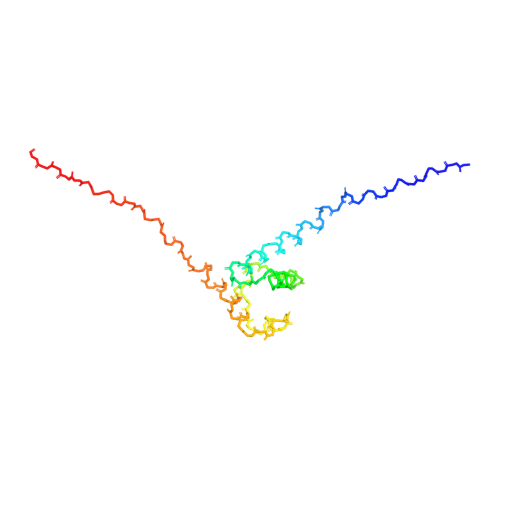00 54.44 87 LYS A N 1
ATOM 704 C CA . LYS A 1 87 ? 10.957 1.675 9.204 1.00 54.44 87 LYS A CA 1
ATOM 705 C C . LYS A 1 87 ? 10.318 2.371 10.408 1.00 54.44 87 LYS A C 1
ATOM 707 O O . LYS A 1 87 ? 10.891 3.332 10.903 1.00 54.44 87 LYS A O 1
ATOM 712 N N . ASN A 1 88 ? 9.196 1.865 10.926 1.00 47.78 88 ASN A N 1
ATOM 713 C CA . ASN A 1 88 ? 8.632 2.340 12.200 1.00 47.78 88 ASN A CA 1
ATOM 714 C C . ASN A 1 88 ? 9.415 1.847 13.434 1.00 47.78 88 ASN A C 1
ATOM 716 O O . ASN A 1 88 ? 9.133 2.282 14.546 1.00 47.78 88 ASN A O 1
ATOM 720 N N . LEU A 1 89 ? 10.397 0.956 13.248 1.00 41.97 89 LEU A N 1
ATOM 721 C CA . LEU A 1 89 ? 11.278 0.446 14.302 1.00 41.97 89 LEU A CA 1
ATOM 722 C C . LEU A 1 89 ? 12.666 1.097 14.298 1.00 41.97 89 LEU A C 1
ATOM 724 O O . LEU A 1 89 ? 13.539 0.662 15.045 1.00 41.97 89 LEU A O 1
ATOM 728 N N . GLN A 1 90 ? 12.888 2.147 13.501 1.00 39.91 90 GLN A N 1
ATOM 729 C CA . GLN A 1 90 ? 14.082 2.966 13.667 1.00 39.91 90 GLN A CA 1
ATOM 730 C C . GLN A 1 90 ? 13.791 4.014 14.753 1.00 39.91 90 GLN A C 1
ATOM 732 O O . GLN A 1 90 ? 13.050 4.962 14.484 1.00 39.91 90 GLN A O 1
ATOM 737 N N . PRO A 1 91 ? 14.327 3.887 15.985 1.00 43.25 91 PRO A N 1
ATOM 738 C CA . PRO A 1 91 ? 14.363 5.028 16.883 1.00 43.25 91 PRO A CA 1
ATOM 739 C C . PRO A 1 91 ? 15.096 6.150 16.149 1.00 43.25 91 PRO A C 1
ATOM 741 O O . PRO A 1 91 ? 16.152 5.927 15.555 1.00 43.25 91 PRO A O 1
ATOM 744 N N . THR A 1 92 ? 14.533 7.354 16.178 1.00 45.28 92 THR A N 1
ATOM 745 C CA . THR A 1 92 ? 15.214 8.591 15.796 1.00 45.28 92 THR A CA 1
ATOM 746 C C . THR A 1 92 ? 16.418 8.797 16.714 1.00 45.28 92 THR A C 1
ATOM 748 O O . THR A 1 92 ? 16.384 9.582 17.658 1.00 45.28 92 THR A O 1
ATOM 751 N N . ALA A 1 93 ? 17.502 8.071 16.472 1.00 51.25 93 ALA A N 1
ATOM 752 C CA . ALA A 1 93 ? 18.802 8.422 16.990 1.00 51.25 93 ALA A CA 1
ATOM 753 C C . ALA A 1 93 ? 19.286 9.597 16.147 1.00 51.25 93 ALA A C 1
ATOM 755 O O . ALA A 1 93 ? 19.707 9.396 15.012 1.00 51.25 93 ALA A O 1
ATOM 756 N N . THR A 1 94 ? 19.122 10.817 16.666 1.00 44.69 94 THR A N 1
ATOM 757 C CA . THR A 1 94 ? 20.143 11.884 16.711 1.00 44.69 94 THR A CA 1
ATOM 758 C C . THR A 1 94 ? 19.517 13.144 17.334 1.00 44.69 94 THR A C 1
ATOM 760 O O . THR A 1 94 ? 19.301 14.153 16.673 1.00 44.69 94 THR A O 1
ATOM 763 N N . SER A 1 95 ? 19.252 13.118 18.643 1.00 41.34 95 SER A N 1
ATOM 764 C CA . SER A 1 95 ? 19.534 14.299 19.465 1.00 41.34 95 SER A CA 1
ATOM 765 C C . SER A 1 95 ? 21.009 14.208 19.839 1.00 41.34 95 SER A C 1
ATOM 767 O O . SER A 1 95 ? 21.361 13.716 20.906 1.00 41.34 95 SER A O 1
ATOM 769 N N . MET A 1 96 ? 21.894 14.632 18.935 1.00 53.16 96 MET A N 1
ATOM 770 C CA . MET A 1 96 ? 23.239 15.019 19.345 1.00 53.16 96 MET A CA 1
ATOM 771 C C . MET A 1 96 ? 23.096 16.363 20.059 1.00 53.16 96 MET A C 1
ATOM 773 O O . MET A 1 96 ? 23.151 17.421 19.438 1.00 53.16 96 MET A O 1
ATOM 777 N N . VAL A 1 97 ? 22.858 16.321 21.372 1.00 56.31 97 VAL A N 1
ATOM 778 C CA . VAL A 1 97 ? 23.241 17.438 22.233 1.00 56.31 97 VAL A CA 1
ATOM 779 C C . VAL A 1 97 ? 24.745 17.612 22.056 1.00 56.31 97 VAL A C 1
ATOM 781 O O . VAL A 1 97 ? 25.543 16.752 22.419 1.00 56.31 97 VAL A O 1
ATOM 784 N N . GLN A 1 98 ? 25.106 18.692 21.378 1.00 49.88 98 GLN A N 1
ATOM 785 C CA . GLN A 1 98 ? 26.464 19.168 21.199 1.00 49.88 98 GLN A CA 1
ATOM 786 C C . GLN A 1 98 ? 27.134 19.254 22.577 1.00 49.88 98 GLN A C 1
ATOM 788 O O . GLN A 1 98 ? 26.853 20.164 23.354 1.00 49.88 98 GLN A O 1
ATOM 793 N N . ALA A 1 99 ? 27.988 18.282 22.905 1.00 58.06 99 ALA A N 1
ATOM 794 C CA . ALA A 1 99 ? 28.844 18.364 24.077 1.00 58.06 99 ALA A CA 1
ATOM 795 C C . ALA A 1 99 ? 29.845 19.498 23.830 1.00 58.06 99 ALA A C 1
ATOM 797 O O . ALA A 1 99 ? 30.783 19.371 23.045 1.00 58.06 99 ALA A O 1
ATOM 798 N N . GLN A 1 100 ? 29.585 20.643 24.450 1.00 60.09 100 GLN A N 1
ATOM 799 C CA . GLN A 1 100 ? 30.493 21.776 24.480 1.00 60.09 100 GLN A CA 1
ATOM 800 C C . GLN A 1 100 ? 31.695 21.376 25.355 1.00 60.09 100 GLN A C 1
ATOM 802 O O . GLN A 1 100 ? 31.486 20.990 26.506 1.00 60.09 100 GLN A O 1
ATOM 807 N N . PRO A 1 101 ? 32.944 21.411 24.862 1.00 60.28 101 PRO A N 1
ATOM 808 C CA . PRO A 1 101 ? 34.088 21.207 25.734 1.00 60.28 101 PRO A CA 1
ATOM 809 C C . PRO A 1 101 ? 34.240 22.447 26.621 1.00 60.28 101 PRO A C 1
ATOM 811 O O . PRO A 1 101 ? 34.610 23.521 26.149 1.00 60.28 101 PRO A O 1
ATOM 814 N N . THR A 1 102 ? 33.934 22.319 27.911 1.00 63.50 102 THR A N 1
ATOM 815 C CA . THR A 1 102 ? 34.280 23.341 28.900 1.00 63.50 102 THR A CA 1
ATOM 816 C C . THR A 1 102 ? 35.792 23.294 29.103 1.00 63.50 102 THR A C 1
ATOM 818 O O . THR A 1 102 ? 36.311 22.403 29.774 1.00 63.50 102 THR A O 1
ATOM 821 N N . THR A 1 103 ? 36.521 24.229 28.497 1.00 65.88 103 THR A N 1
ATOM 822 C CA . THR A 1 103 ? 37.943 24.431 28.788 1.00 65.88 103 THR A CA 1
ATOM 823 C C . THR A 1 103 ? 38.076 24.876 30.242 1.00 65.88 103 THR A C 1
ATOM 825 O O . THR A 1 103 ? 37.707 25.996 30.592 1.00 65.88 103 THR A O 1
ATOM 828 N N . VAL A 1 104 ? 38.580 23.997 31.107 1.00 60.66 104 VAL A N 1
ATOM 829 C CA . VAL A 1 104 ? 38.974 24.358 32.472 1.00 60.66 104 VAL A CA 1
ATOM 830 C C . VAL A 1 104 ? 40.309 25.090 32.373 1.00 60.66 104 VAL A C 1
ATOM 832 O O . VAL A 1 104 ? 41.347 24.472 32.152 1.00 60.66 104 VAL A O 1
ATOM 835 N N . ASN A 1 105 ? 40.275 26.417 32.483 1.00 65.00 105 ASN A N 1
ATOM 836 C CA . ASN A 1 105 ? 41.478 27.231 32.596 1.00 65.00 105 ASN A CA 1
ATOM 837 C C . ASN A 1 105 ? 41.933 27.229 34.062 1.00 65.00 105 ASN A C 1
ATOM 839 O O . ASN A 1 105 ? 41.272 27.829 34.908 1.00 65.00 105 ASN A O 1
ATOM 843 N N . VAL A 1 106 ? 43.034 26.539 34.360 1.00 66.62 106 VAL A N 1
ATOM 844 C CA . VAL A 1 106 ? 43.768 26.693 35.621 1.00 66.62 106 VAL A CA 1
ATOM 845 C C . VAL A 1 106 ? 45.003 27.548 35.351 1.00 66.62 106 VAL A C 1
ATOM 847 O O . VAL A 1 106 ? 45.891 27.160 34.593 1.00 66.62 106 VAL A O 1
ATOM 850 N N . SER A 1 107 ? 45.039 28.740 35.938 1.00 57.25 107 SER A N 1
ATOM 851 C CA . SER A 1 107 ? 46.223 29.594 36.077 1.00 57.25 107 SER A CA 1
ATOM 852 C C . SER A 1 107 ? 46.126 30.326 37.403 1.00 57.25 107 SER A C 1
ATOM 854 O O . SER A 1 107 ? 45.009 30.803 37.705 1.00 57.25 107 SER A O 1
#